Protein 8V9X (pdb70)

B-factor: mean 28.82, std 13.04, range [9.54, 135.9]

Solvent-accessible surface area: 8094 Å² total; per-residue (Å²): 216,152,13,105,47,78,94,61,57,39,67,175,51,148,70,56,26,64,45,97,13,25,0,40,14,54,69,53,29,100,177,24,37,17,19,7,2,48,12,63,17,122,87,120,148,139,55,82,0,1,25,11,36,133,100,35,60,62,93,66,22,167,57,0,187,76,52,4,70,6,50,62,49,90,98,132,62,37,7,63,0,54,6,55,94,13,69,112,137,7,98,27,92,34,63,14,150,29,19,97,92,71,116,240,68,189,68,123,170,122,115,136,97,167

Radius of gyration: 16.05 Å; Cα contacts (8 Å, |Δi|>4): 210; chains: 1; bounding box: 29×39×48 Å

Nearest PDB structures (foldseek):
  8va0-assembly1_B  TM=9.764E-01  e=1.338E-19  Camelidae
  8en4-assembly1_D  TM=9.767E-01  e=1.271E-12  Vicugna pacos
  7r74-assembly2_B  TM=8.613E-01  e=1.913E-13  Lama glama
  7unz-assembly2_A  TM=8.346E-01  e=5.820E-14  Vicugna pacos
  6gkd-assembly1_B  TM=8.496E-01  e=2.132E-13  Lama glama

Foldseek 3Di:
DDKDKDKDWDDDDDQQAKTKIKIFTDDPCPQWFKKFKWWDDPPDDIGTAKMAGNVGDMDGDPVQPPQWDWDDDVVRRMIMIIGGNDDPVPPTDMDMDIDGDDDDDPDDDDDDDD

Sequence (114 aa):
MQVQLVESGGGLAQAGGSSLQLSCAASGSTSRVNAMGWWYRQTPGKERELVAAIDRSGATVYSESVRGRFTISKNDAKNIVWLQMNNLTTEDTAVYYCRSGVLGSWGLGTQVTVSS

Structure (mmCIF, N/CA/C/O backbone):
data_8V9X
#
_entry.id   8V9X
#
_cell.length_a   44.791
_cell.length_b   109.067
_cell.length_c   50.199
_cell.angle_alpha   90.000
_cell.angle_beta   90.000
_cell.angle_gamma   90.000
#
_symmetry.space_group_name_H-M   'C 2 2 21'
#
loop_
_entity.id
_entity.type
_entity.pdbx_description
1 polymer JGFN4
2 non-polymer N-phenyl-N-[1-(2-phenylethyl)piperidin-4-yl]propanamide
3 non-polymer 1,2-ETHANEDIOL
4 water water
#
loop_
_atom_site.group_PDB
_atom_site.id
_atom_site.type_symbol
_atom_site.label_atom_id
_atom_site.label_alt_id
_atom_site.label_comp_id
_atom_site.label_asym_id
_atom_site.label_entity_id
_atom_site.label_seq_id
_atom_site.pdbx_PDB_ins_code
_atom_site.Cartn_x
_atom_site.Cartn_y
_atom_site.Cartn_z
_atom_site.occupancy
_atom_site.B_iso_or_equiv
_atom_site.auth_seq_id
_atom_site.auth_comp_id
_atom_site.auth_asym_id
_atom_site.auth_atom_id
_atom_site.pdbx_PDB_model_num
ATOM 1 N N . MET A 1 1 ? -5.00505 -40.40565 3.88276 1.000 70.70511 0 MET A N 1
ATOM 2 C CA . MET A 1 1 ? -4.61715 -40.23338 5.28327 1.000 75.12587 0 MET A CA 1
ATOM 3 C C . MET A 1 1 ? -4.72618 -38.76973 5.70490 1.000 66.04650 0 MET A C 1
ATOM 4 O O . MET A 1 1 ? -5.42769 -38.43831 6.65983 1.000 61.72596 0 MET A O 1
ATOM 9 N N . GLN A 1 2 ? -4.01720 -37.90304 4.98741 1.000 53.53536 1 GLN A N 1
ATOM 10 C CA . GLN A 1 2 ? -4.09278 -36.47155 5.22042 1.000 41.35697 1 GLN A CA 1
ATOM 11 C C . GLN A 1 2 ? -5.47905 -35.95254 4.83260 1.000 35.79754 1 GLN A C 1
ATOM 12 O O . GLN A 1 2 ? -6.19092 -36.56686 4.04626 1.000 37.16138 1 GLN A O 1
ATOM 18 N N . VAL A 1 3 ? -5.88281 -34.83098 5.43631 1.000 31.45138 2 VAL A N 1
ATOM 19 C CA . VAL A 1 3 ? -7.17062 -34.23639 5.09265 1.000 24.36515 2 VAL A CA 1
ATOM 20 C C . VAL A 1 3 ? -7.12366 -33.71979 3.65921 1.000 23.91679 2 VAL A C 1
ATOM 21 O O . VAL A 1 3 ? -6.09661 -33.20700 3.19094 1.000 32.41263 2 VAL A O 1
ATOM 25 N N . GLN A 1 4 ? -8.24116 -33.86417 2.94034 1.000 24.51838 3 GLN A N 1
ATOM 26 C CA . GLN A 1 4 ? -8.34383 -33.36170 1.57427 1.000 24.46901 3 GLN A CA 1
ATOM 27 C C . GLN A 1 4 ? -8.89712 -31.94449 1.59167 1.000 23.58497 3 GLN A C 1
ATOM 28 O O . GLN A 1 4 ? -9.93528 -31.69292 2.20902 1.000 24.05837 3 GLN A O 1
ATOM 34 N N . LEU A 1 5 ? -8.20937 -31.01904 0.92444 1.000 23.00564 4 LEU A N 1
ATOM 35 C CA . LEU A 1 5 ? -8.64115 -29.62533 0.85669 1.000 22.30249 4 LEU A CA 1
ATOM 36 C C . LEU A 1 5 ? -9.00550 -29.25355 -0.57769 1.000 22.46913 4 LEU A C 1
ATOM 37 O O . LEU A 1 5 ? -8.25629 -29.58626 -1.50512 1.000 24.42136 4 LEU A O 1
ATOM 42 N N . VAL A 1 6 ? -10.13940 -28.55187 -0.75896 1.000 21.39278 5 VAL A N 1
ATOM 43 C CA . VAL A 1 6 ? -10.53401 -28.02308 -2.07576 1.000 22.16267 5 VAL A CA 1
ATOM 44 C C . VAL A 1 6 ? -10.64818 -26.51349 -1.95593 1.000 22.46714 5 VAL A C 1
ATOM 45 O O . VAL A 1 6 ? -11.41425 -26.01154 -1.11783 1.000 21.57265 5 VAL A O 1
ATOM 49 N N . GLU A 1 7 ? -9.83757 -25.79268 -2.73673 1.000 21.96038 6 GLU A N 1
ATOM 50 C CA . GLU A 1 7 ? -9.77654 -24.33485 -2.69358 1.000 23.89434 6 GLU A CA 1
ATOM 51 C C . GLU A 1 7 ? -10.66176 -23.75539 -3.79807 1.000 26.28144 6 GLU A C 1
ATOM 52 O O . GLU A 1 7 ? -10.61895 -24.22294 -4.94420 1.000 25.93517 6 GLU A O 1
ATOM 58 N N . SER A 1 8 ? -11.47624 -22.75111 -3.44264 1.000 23.34450 7 SER A N 1
ATOM 59 C CA . SER A 1 8 ? -12.41377 -22.09787 -4.35061 1.000 25.27385 7 SER A CA 1
ATOM 60 C C . SER A 1 8 ? -12.33438 -20.58523 -4.20062 1.000 27.34671 7 SER A C 1
ATOM 61 O O . SER A 1 8 ? -11.72752 -20.04829 -3.27009 1.000 24.16030 7 SER A O 1
ATOM 64 N N . GLY A 1 9 ? -12.99159 -19.89892 -5.10699 1.000 25.35857 8 GLY A N 1
ATOM 65 C CA . GLY A 1 9 ? -12.99699 -18.45880 -5.07789 1.000 30.87849 8 GLY A CA 1
ATOM 66 C C 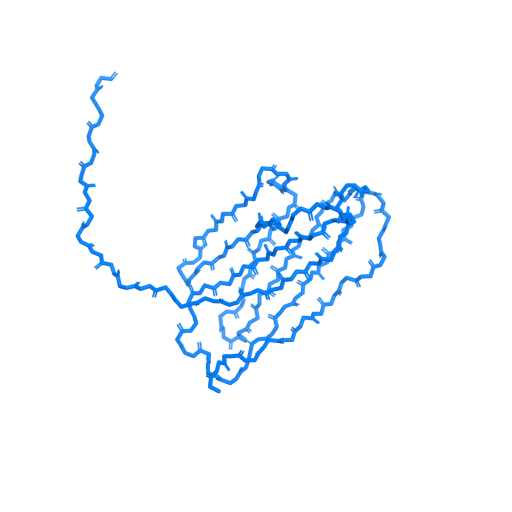. GLY A 1 9 ? -11.81998 -17.90272 -5.84293 1.000 32.70548 8 GLY A C 1
ATOM 67 O O . GLY A 1 9 ? -11.02444 -18.61136 -6.47249 1.000 35.84851 8 GLY A O 1
ATOM 68 N N . GLY A 1 10 ? -11.70902 -16.59989 -5.79395 1.000 33.89626 9 GLY A N 1
ATOM 69 C CA . GLY A 1 10 ? -10.66064 -15.96410 -6.56469 1.000 33.93979 9 GLY A CA 1
ATOM 70 C C . GLY A 1 10 ? -11.01154 -15.87455 -8.04456 1.000 40.46607 9 GLY A C 1
ATOM 71 O O . GLY A 1 10 ? -12.08619 -16.27186 -8.50378 1.000 39.38757 9 GLY A O 1
ATOM 72 N N . GLY A 1 11 ? -10.04348 -15.37706 -8.81399 1.000 28.94092 10 GLY A N 1
ATOM 73 C CA . GLY A 1 11 ? -10.29883 -14.81292 -10.12016 1.000 29.07935 10 GLY A CA 1
ATOM 74 C C . GLY A 1 11 ? -9.86485 -13.35863 -10.14318 1.000 30.17603 10 GLY A C 1
ATOM 75 O O . GLY A 1 11 ? -8.87305 -13.00246 -9.49753 1.000 27.18683 10 GLY A O 1
ATOM 76 N N . LEU A 1 12 ? -10.63740 -12.53556 -10.85033 1.000 25.35330 11 LEU A N 1
ATOM 77 C CA . LEU A 1 12 ? -10.33005 -11.13017 -11.10029 1.000 25.36080 11 LEU A CA 1
ATOM 78 C C . LEU A 1 12 ? -11.10356 -10.23257 -10.14652 1.000 32.69427 11 LEU A C 1
ATOM 79 O O . LEU A 1 12 ? -12.27958 -10.48455 -9.85969 1.000 34.36173 11 LEU A O 1
ATOM 84 N N . ALA A 1 13 ? -10.45172 -9.17146 -9.67504 1.000 30.87725 12 ALA A N 1
ATOM 85 C CA . ALA A 1 13 ? -11.17278 -8.10329 -8.99841 1.000 31.90401 12 ALA A CA 1
ATOM 86 C C . ALA A 1 13 ? -10.56766 -6.77560 -9.41482 1.000 28.20387 12 ALA A C 1
ATOM 87 O O . ALA A 1 13 ? -9.44459 -6.71751 -9.91813 1.000 33.30365 12 ALA A O 1
ATOM 89 N N . GLN A 1 14 ? -11.33223 -5.70743 -9.21980 1.000 34.04879 13 GLN A N 1
ATOM 90 C CA . GLN A 1 14 ? -10.82152 -4.36635 -9.42705 1.000 36.52047 13 GLN A CA 1
ATOM 91 C C . GLN A 1 14 ? -10.16402 -3.86415 -8.14777 1.000 32.88190 13 GLN A C 1
ATOM 92 O O . GLN A 1 14 ? -10.57645 -4.21798 -7.04385 1.000 32.08730 13 GLN A O 1
ATOM 98 N N . ALA A 1 15 ? -9.12096 -3.05072 -8.31180 1.000 37.10216 14 ALA A N 1
ATOM 99 C CA . ALA A 1 15 ? -8.54487 -2.34255 -7.17820 1.000 34.41271 14 ALA A CA 1
ATOM 100 C C . ALA A 1 15 ? -9.64417 -1.65146 -6.38211 1.000 34.11961 14 ALA A C 1
ATOM 101 O O . ALA A 1 15 ? -10.55783 -1.04193 -6.94428 1.000 32.99343 14 ALA A O 1
ATOM 103 N N . GLY A 1 16 ? -9.55485 -1.74846 -5.06077 1.000 29.70656 15 GLY A N 1
ATOM 104 C CA . GLY A 1 16 ? -10.60644 -1.23656 -4.21291 1.000 33.02897 15 GLY A CA 1
ATOM 105 C C . GLY A 1 16 ? -11.72026 -2.21999 -3.92956 1.000 34.81287 15 GLY A C 1
ATOM 106 O O . GLY A 1 16 ? -12.47466 -2.01447 -2.96870 1.000 38.48793 15 GLY A O 1
ATOM 107 N N . GLY A 1 17 ? -11.82950 -3.29254 -4.71162 1.000 31.32055 16 GLY A N 1
ATOM 108 C CA . GLY A 1 17 ? -12.90286 -4.24777 -4.56587 1.000 31.16617 16 GLY A CA 1
ATOM 109 C C . GLY A 1 17 ? -12.61870 -5.29299 -3.50342 1.000 32.36963 16 GLY A C 1
ATOM 110 O O . GLY A 1 17 ? -11.69441 -5.18294 -2.69339 1.000 29.15768 16 GLY A O 1
ATOM 111 N N A SER A 1 18 ? -13.44198 -6.34019 -3.51700 0.464 29.19790 17 SER A N 1
ATOM 112 N N B SER A 1 18 ? -13.44298 -6.34230 -3.52743 0.536 29.17758 17 SER A N 1
ATOM 113 C CA A SER A 1 18 ? -13.31090 -7.41156 -2.54109 0.464 31.35666 17 SER A CA 1
ATOM 114 C CA B SER A 1 18 ? -13.36516 -7.42164 -2.55305 0.536 31.37629 17 SER A CA 1
ATOM 115 C C A SER A 1 18 ? -13.47946 -8.76240 -3.22155 0.464 30.34682 17 SER A C 1
ATOM 116 C C B SER A 1 18 ? -13.43997 -8.76594 -3.26422 0.536 30.33115 17 SER A C 1
ATOM 117 O O A SER A 1 18 ? -14.12244 -8.87934 -4.26894 0.464 28.83031 17 SER A O 1
ATOM 118 O O B SER A 1 18 ? -13.98680 -8.88632 -4.36416 0.536 28.69559 17 SER A O 1
ATOM 123 N N . LEU A 1 19 ? -12.87602 -9.77939 -2.61170 1.000 31.12046 18 LEU A N 1
ATOM 124 C CA . LEU A 1 19 ? -13.01203 -11.16489 -3.03695 1.000 28.83209 18 LEU A CA 1
ATOM 125 C C . LEU A 1 19 ? -13.12359 -12.01444 -1.78579 1.000 26.72791 18 LEU A C 1
ATOM 126 O O . LEU A 1 19 ? -12.67561 -11.61093 -0.71187 1.000 26.73996 18 LEU A O 1
ATOM 131 N N . GLN A 1 20 ? -13.70724 -13.20094 -1.92607 1.000 25.15718 19 GLN A N 1
ATOM 132 C CA . GLN A 1 20 ? -13.75167 -14.16758 -0.82574 1.000 27.01291 19 GLN A CA 1
ATOM 133 C C . GLN A 1 20 ? -13.23202 -15.50950 -1.31286 1.000 28.85132 19 GLN A C 1
ATOM 134 O O . GLN A 1 20 ? -13.74489 -16.05594 -2.29207 1.000 33.08358 19 GLN A O 1
ATOM 140 N N . LEU A 1 21 ? -12.21874 -16.04046 -0.63830 1.000 21.30089 20 LEU A N 1
ATOM 141 C CA . LEU A 1 21 ? -11.69539 -17.36217 -0.94842 1.000 19.75354 20 LEU A CA 1
ATOM 142 C C . LEU A 1 21 ? -12.30205 -18.35281 0.02885 1.000 22.93488 20 LEU A C 1
ATOM 143 O O . LEU A 1 21 ? -12.69662 -17.98418 1.13673 1.000 19.07354 20 LEU A O 1
ATOM 148 N N . SER A 1 22 ? -12.37178 -19.61741 -0.37001 1.000 20.67125 21 SER A N 1
ATOM 149 C CA . SER A 1 22 ? -12.87015 -20.63162 0.55146 1.000 20.26276 21 SER A CA 1
ATOM 150 C C . SER A 1 22 ? -12.04947 -21.89664 0.38185 1.000 24.51385 21 SER A C 1
ATOM 151 O O . SER A 1 22 ? -11.38015 -22.11406 -0.63996 1.000 23.35544 21 SER A O 1
ATOM 154 N N . CYS A 1 23 ? -12.06928 -22.70525 1.43169 1.000 21.89930 22 CYS A N 1
ATOM 155 C CA . CYS A 1 23 ? -11.31229 -23.94122 1.45343 1.000 17.16143 22 CYS A CA 1
ATOM 156 C C . CYS A 1 23 ? -12.12699 -24.95381 2.23362 1.000 21.73184 22 CYS A C 1
ATOM 157 O O . CYS A 1 23 ? -12.38230 -24.74198 3.42801 1.000 20.04900 22 CYS A O 1
ATOM 160 N N . ALA A 1 24 ? -12.49551 -26.04987 1.57430 1.000 19.85961 23 ALA A N 1
ATOM 161 C CA . ALA A 1 24 ? -13.39505 -27.06025 2.11544 1.000 18.56759 23 ALA A CA 1
ATOM 162 C C . ALA A 1 24 ? -12.57592 -28.30704 2.40745 1.000 21.48963 23 ALA A C 1
ATOM 163 O O . ALA A 1 24 ? -11.86607 -28.80158 1.52420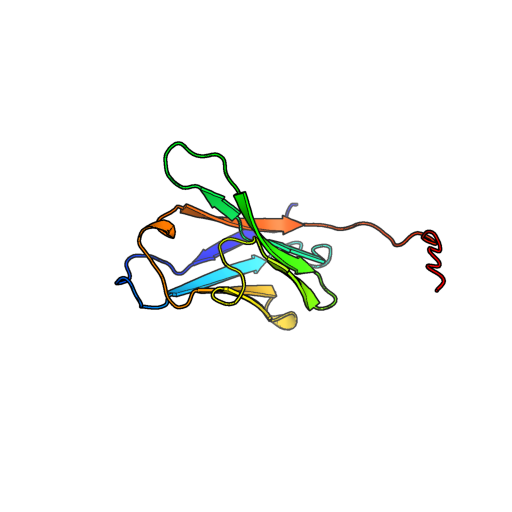 1.000 22.29916 23 ALA A O 1
ATOM 165 N N . ALA A 1 25 ? -12.63874 -28.77932 3.65858 1.000 19.80246 24 ALA A N 1
ATOM 166 C CA . ALA A 1 25 ? -11.90851 -29.95981 4.08061 1.000 21.03360 24 ALA A CA 1
ATOM 167 C C . ALA A 1 25 ? -12.85182 -31.14799 4.15986 1.000 22.54172 24 ALA A C 1
ATOM 168 O O . ALA A 1 25 ? -14.00255 -31.01431 4.60050 1.000 22.67645 24 ALA A O 1
ATOM 170 N N . SER A 1 26 ? -12.34394 -32.32061 3.79416 1.000 24.10278 25 SER A N 1
ATOM 171 C CA . SER A 1 26 ? -13.10127 -33.54661 3.98519 1.000 26.11998 25 SER A CA 1
ATOM 172 C C . SER A 1 26 ? -12.11117 -34.68196 4.20068 1.000 31.75665 25 SER A C 1
ATOM 173 O O . SER A 1 26 ? -10.90508 -34.52517 4.00756 1.000 31.58854 25 SER A O 1
ATOM 176 N N . GLY A 1 27 ? -12.62973 -35.82589 4.61342 1.000 31.15094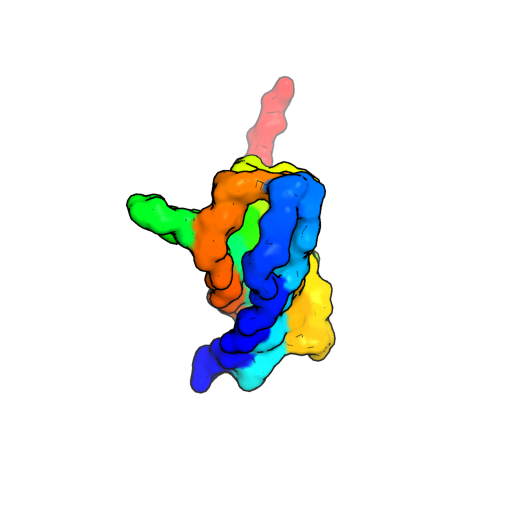 26 GLY A N 1
ATOM 177 C CA . GLY A 1 27 ? -11.78029 -36.95441 4.95533 1.000 33.21538 26 GLY A CA 1
ATOM 178 C C . GLY A 1 27 ? -11.42401 -36.94180 6.43306 1.000 34.06160 26 GLY A C 1
ATOM 179 O O . GLY A 1 27 ? -12.30542 -36.88961 7.29102 1.000 27.76797 26 GLY A O 1
ATOM 180 N N . SER A 1 28 ? -10.12692 -36.99134 6.72578 1.000 27.62456 27 SER A N 1
ATOM 181 C CA . SER A 1 28 ? -9.63779 -37.05717 8.10462 1.000 30.33645 27 SER A CA 1
ATOM 182 C C . SER A 1 28 ? -9.60466 -35.65378 8.69001 1.000 30.63593 27 SER A C 1
ATOM 183 O O . SER A 1 28 ? -8.55148 -35.03477 8.84086 1.000 33.65082 27 SER A O 1
ATOM 186 N N . THR A 1 29 ? -10.78390 -35.15467 9.05414 1.000 25.59855 28 THR A N 1
ATOM 187 C CA . THR A 1 29 ? -10.89603 -33.79748 9.56618 1.000 20.43821 28 THR A CA 1
ATOM 188 C C . THR A 1 29 ? -10.77677 -33.70810 11.08308 1.000 20.25815 28 THR A C 1
ATOM 189 O O . THR A 1 29 ? -10.50223 -32.62189 11.60112 1.000 19.48669 28 THR A O 1
ATOM 193 N N . SER A 1 30 ? -10.98168 -34.80441 11.80833 1.000 23.00548 29 SER A N 1
ATOM 194 C CA . SER A 1 30 ? -11.07984 -34.68924 13.26417 1.000 21.95916 29 SER A CA 1
ATOM 195 C C . SER A 1 30 ? -9.80873 -34.13166 13.88847 1.000 22.50565 29 SER A C 1
ATOM 196 O O . SER A 1 30 ? -9.87022 -33.41791 14.90333 1.000 21.49065 29 SER A O 1
ATOM 199 N N . ARG A 1 31 ? -8.64343 -34.47606 13.33333 1.000 21.09789 30 ARG A N 1
ATOM 200 C CA . ARG A 1 31 ? -7.38029 -34.05119 13.93681 1.000 21.72879 30 ARG A CA 1
ATOM 201 C C . ARG A 1 31 ? -6.99070 -32.64208 13.55222 1.000 20.85766 30 ARG A C 1
ATOM 202 O O . ARG A 1 31 ? -6.09877 -32.06348 14.18290 1.000 18.79318 30 ARG A O 1
ATOM 210 N N . VAL A 1 32 ? -7.65419 -32.05258 12.56547 1.000 18.38924 31 VAL A N 1
ATOM 211 C CA . VAL A 1 32 ? -7.20397 -30.77146 12.03358 1.000 18.90699 31 VAL A CA 1
ATOM 212 C C . VAL A 1 32 ? -7.71334 -29.66490 12.94208 1.000 17.10383 31 VAL A C 1
ATOM 213 O O . VAL A 1 32 ? -8.92608 -29.47230 13.04572 1.000 17.61840 31 VAL A O 1
ATOM 217 N N . ASN A 1 33 ? -6.79348 -28.97042 13.65113 1.000 17.18775 32 ASN A N 1
ATOM 218 C CA . ASN A 1 33 ? -7.19285 -27.86860 14.52418 1.000 16.40320 32 ASN A CA 1
ATOM 219 C C . ASN A 1 33 ? -6.52877 -26.54292 14.14492 1.000 18.31569 32 ASN A C 1
ATOM 220 O O . ASN A 1 33 ? -6.48877 -25.61577 14.96848 1.000 19.10146 32 ASN A O 1
ATOM 225 N N . ALA A 1 34 ? -6.02799 -26.42019 12.91083 1.000 19.45164 33 ALA A N 1
ATOM 226 C CA . ALA A 1 34 ? -5.46275 -25.16828 12.43895 1.000 18.21961 33 ALA A CA 1
ATOM 227 C C . ALA A 1 34 ? -5.68650 -25.12395 10.94386 1.000 18.10819 33 ALA A C 1
ATOM 228 O O . ALA A 1 34 ? -5.63549 -26.16281 10.27810 1.000 18.31161 33 ALA A O 1
ATOM 230 N N . MET A 1 35 ? -5.93626 -23.92330 10.42194 1.000 18.66705 34 MET A N 1
ATOM 231 C CA . MET A 1 35 ? -5.99827 -23.70087 8.98212 1.000 17.20530 34 MET A CA 1
ATOM 232 C C . MET A 1 35 ? -5.33353 -22.37244 8.69767 1.000 19.66439 34 MET A C 1
ATOM 233 O O . MET A 1 35 ? -5.40185 -21.44353 9.50449 1.000 18.78413 34 MET A O 1
ATOM 238 N N . GLY A 1 36 ? -4.70138 -22.26009 7.53992 1.000 19.37564 35 GLY A N 1
ATOM 239 C CA . GLY A 1 36 ? -3.97401 -21.04482 7.24257 1.000 18.86892 35 GLY A CA 1
ATOM 240 C C . GLY A 1 36 ? -4.03006 -20.73735 5.76641 1.000 18.49614 35 GLY A C 1
ATOM 241 O O . GLY A 1 36 ? -4.22949 -21.61975 4.93562 1.000 21.31219 35 GLY A O 1
ATOM 242 N N A TRP A 1 37 ? -3.84445 -19.45638 5.45695 0.572 17.01773 36 TRP A N 1
ATOM 243 N N B TRP A 1 37 ? -3.85235 -19.45760 5.45063 0.428 17.05730 36 TRP A N 1
ATOM 244 C CA A TRP A 1 37 ? -3.76904 -18.99112 4.07896 0.572 17.74802 36 TRP A CA 1
ATOM 245 C CA B TRP A 1 37 ? -3.74104 -19.03272 4.06295 0.428 17.75618 36 TRP A CA 1
ATOM 246 C C A TRP A 1 37 ? -2.38246 -18.41277 3.84016 0.572 17.28397 36 TRP A C 1
ATOM 247 C C B TRP A 1 37 ? -2.37715 -18.41942 3.83438 0.428 17.30978 36 TRP A C 1
ATOM 248 O O A TRP A 1 37 ? -1.89582 -17.61690 4.64724 0.572 19.07085 36 TRP A O 1
ATOM 249 O O B TRP A 1 37 ? -1.91794 -17.59529 4.62959 0.428 19.11077 36 TRP A O 1
ATOM 270 N N . TYR A 1 38 ? -1.74425 -18.81665 2.74548 1.000 17.47279 37 TYR A N 1
ATOM 271 C CA . TYR A 1 38 ? -0.48714 -18.23377 2.32650 1.000 15.45046 37 TYR A CA 1
ATOM 272 C C . TYR A 1 38 ? -0.70921 -17.55877 0.97734 1.000 18.52819 37 TYR A C 1
ATOM 273 O O . TYR A 1 38 ? -1.71451 -17.79480 0.30545 1.000 16.67670 37 TYR A O 1
ATOM 282 N N . ARG A 1 39 ? 0.28140 -16.77737 0.53486 1.000 19.66615 38 ARG A N 1
ATOM 283 C CA . ARG A 1 39 ? 0.23051 -16.30508 -0.84356 1.000 17.80965 38 ARG A CA 1
ATOM 284 C C . ARG A 1 39 ? 1.64176 -16.17933 -1.38800 1.000 21.45980 38 ARG A C 1
ATOM 285 O O . ARG A 1 39 ? 2.61691 -16.09728 -0.63381 1.000 19.37225 38 ARG A O 1
ATOM 293 N N . GLN A 1 40 ? 1.73379 -16.18284 -2.70940 1.000 22.08355 39 GLN A N 1
ATOM 294 C CA . GLN A 1 40 ? 3.01925 -16.03856 -3.38260 1.000 18.31991 39 GLN A CA 1
ATOM 295 C C . GLN A 1 40 ? 2.81662 -15.10350 -4.55967 1.000 26.46387 39 GLN A C 1
ATOM 296 O O . GLN A 1 40 ? 2.07384 -15.42966 -5.48366 1.000 22.40743 39 GLN A O 1
ATOM 302 N N . THR A 1 41 ? 3.44526 -13.97916 -4.51544 1.000 29.77784 40 THR A N 1
ATOM 303 C CA . THR A 1 41 ? 3.50025 -13.10246 -5.66784 1.000 34.88834 40 THR A CA 1
ATOM 304 C C . THR A 1 41 ? 4.69556 -13.47572 -6.54091 1.000 33.50629 40 THR A C 1
ATOM 305 O O . THR A 1 41 ? 5.70306 -13.97939 -6.04399 1.000 30.89613 40 THR A O 1
ATOM 309 N N . PRO A 1 42 ? 4.63916 -13.27900 -7.85085 1.000 39.34529 41 PRO A N 1
ATOM 310 C CA . PRO A 1 42 ? 5.69415 -13.83263 -8.70237 1.000 39.76799 41 PRO A CA 1
ATOM 311 C C . PRO A 1 42 ? 7.06609 -13.32857 -8.29067 1.000 38.44025 41 PRO A C 1
ATOM 312 O O . PRO A 1 42 ? 7.27691 -12.12717 -8.10762 1.000 37.79861 41 PRO A O 1
ATOM 316 N N . GLY A 1 43 ? 7.99260 -14.27140 -8.12713 1.000 34.37606 42 GLY A N 1
ATOM 317 C CA . GLY A 1 43 ? 9.37393 -13.96064 -7.83847 1.000 37.10591 42 GLY A CA 1
ATOM 318 C C . GLY A 1 43 ? 9.68359 -13.82978 -6.36941 1.000 38.88536 42 GLY A C 1
ATOM 319 O O . GLY A 1 43 ? 10.86455 -13.82011 -6.00321 1.000 42.70194 42 GLY A O 1
ATOM 320 N N . LYS A 1 44 ? 8.66161 -13.72605 -5.52304 1.000 30.91200 43 LYS A N 1
ATOM 321 C CA . LYS A 1 44 ? 8.82125 -13.57037 -4.08252 1.000 36.22511 43 LYS A CA 1
ATOM 322 C C . LYS A 1 44 ? 8.55452 -14.87704 -3.36197 1.000 35.78713 43 LYS A C 1
ATOM 323 O O . LYS A 1 44 ? 7.89831 -15.78376 -3.87371 1.000 33.20714 43 LYS A O 1
ATOM 329 N N . GLU A 1 45 ? 9.07674 -14.96717 -2.14604 1.000 37.18165 44 GLU A N 1
ATOM 330 C CA . GLU A 1 45 ? 8.83666 -16.15191 -1.34519 1.000 37.56703 44 GLU A CA 1
ATOM 331 C C . GLU A 1 45 ? 7.38081 -16.21264 -0.92951 1.000 25.23152 44 GLU A C 1
ATOM 332 O O . GLU A 1 45 ? 6.69299 -15.19589 -0.82447 1.000 30.90043 44 GLU A O 1
ATOM 338 N N . ARG A 1 46 ? 6.91477 -17.42840 -0.72083 1.000 26.85914 45 ARG A N 1
ATOM 339 C CA . ARG A 1 46 ? 5.57332 -17.63800 -0.21848 1.000 25.59481 45 ARG A CA 1
ATOM 340 C C . ARG A 1 46 ? 5.49045 -17.08160 1.20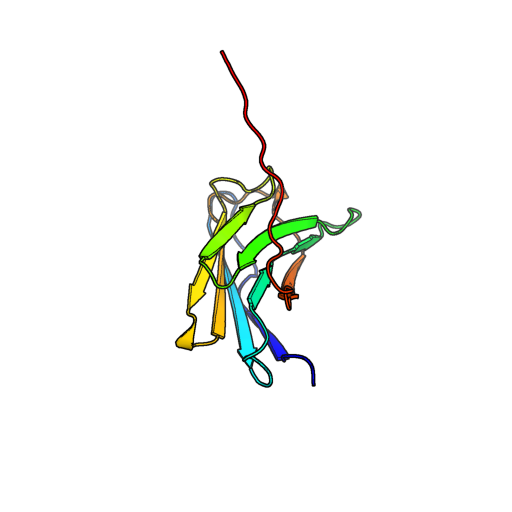355 1.000 30.22715 45 ARG A C 1
ATOM 341 O O . ARG A 1 46 ? 6.41633 -17.26946 2.00065 1.000 28.01991 45 ARG A O 1
ATOM 349 N N . GLU A 1 47 ? 4.41443 -16.35313 1.51922 1.000 27.66833 46 GLU A N 1
ATOM 350 C CA . GLU A 1 47 ? 4.27564 -15.74931 2.84171 1.000 25.87747 46 GLU A CA 1
ATOM 351 C C . GLU A 1 47 ? 2.96616 -16.15407 3.49296 1.000 24.06443 46 GLU A C 1
ATOM 352 O O . GLU A 1 47 ? 1.96686 -16.42021 2.81566 1.000 21.24448 46 GLU A O 1
ATOM 358 N N . LEU A 1 48 ? 2.98914 -16.18632 4.82280 1.000 24.66893 47 LEU A N 1
ATOM 359 C CA . LEU A 1 48 ? 1.80538 -16.53239 5.60134 1.000 20.76875 47 LEU A CA 1
ATOM 360 C C . LEU A 1 48 ? 0.92462 -15.29475 5.72022 1.000 26.61676 47 LEU A C 1
ATOM 361 O O . LEU A 1 48 ? 1.38809 -14.25963 6.20613 1.000 33.22764 47 LEU A O 1
ATOM 366 N N . VAL A 1 49 ? -0.33055 -15.40365 5.28621 1.000 19.61688 48 VAL A N 1
ATOM 367 C CA . VAL A 1 49 ? -1.27833 -14.28437 5.23714 1.000 22.71195 48 VAL A CA 1
ATOM 368 C C . VAL A 1 49 ? -2.18101 -14.25527 6.47504 1.000 22.19904 48 VAL A C 1
ATOM 369 O O . VAL A 1 49 ? -2.40668 -13.20202 7.07183 1.000 22.35664 48 VAL A O 1
ATOM 373 N N . ALA A 1 50 ? -2.70855 -15.40754 6.86216 1.000 19.57549 49 ALA A N 1
ATOM 374 C CA . ALA A 1 50 ? -3.68587 -15.47357 7.94615 1.000 19.18179 49 ALA A CA 1
ATOM 375 C C . ALA A 1 50 ? -3.77489 -16.90220 8.42961 1.000 18.79230 49 ALA A C 1
ATOM 376 O O . ALA A 1 50 ? -3.67297 -17.84227 7.63675 1.000 20.86535 49 ALA A O 1
ATOM 378 N N . ALA A 1 51 ? -4.00615 -17.06921 9.73288 1.000 17.85188 50 ALA A N 1
ATOM 379 C CA . ALA A 1 51 ? -4.19967 -18.41437 10.25050 1.000 18.05210 50 ALA A CA 1
ATOM 380 C C . ALA A 1 51 ? -5.24153 -18.39168 11.34693 1.000 17.02157 50 ALA A C 1
ATOM 381 O O . ALA A 1 51 ? -5.41326 -17.38036 12.03303 1.000 18.04993 50 ALA A O 1
ATOM 383 N N . ILE A 1 52 ? -5.90712 -19.53868 11.52243 1.000 17.15280 51 ILE A N 1
ATOM 384 C CA . ILE A 1 52 ? -6.91130 -19.67036 12.57957 1.000 20.32458 51 ILE A CA 1
ATOM 385 C C . ILE A 1 52 ? -6.77781 -21.03528 13.24081 1.000 16.87444 51 ILE A C 1
ATOM 386 O O . ILE A 1 52 ? -6.42660 -22.02090 12.58392 1.000 19.73777 51 ILE A O 1
ATOM 391 N N . ASP A 1 53 ? -7.01540 -21.10967 14.55841 1.000 17.22089 52 ASP A N 1
ATOM 392 C CA . ASP A 1 53 ? -6.97279 -22.43445 15.18401 1.000 17.81119 52 ASP A CA 1
ATOM 393 C C . ASP A 1 53 ? -8.35800 -22.74522 15.73002 1.000 17.48989 52 ASP A C 1
ATOM 394 O O . ASP A 1 53 ? -9.28413 -21.93152 15.63194 1.000 18.14766 52 ASP A O 1
ATOM 399 N N . ARG A 1 54 ? -8.48574 -23.94058 16.30770 1.000 16.61260 53 ARG A N 1
ATOM 400 C CA . ARG A 1 54 ? -9.81814 -24.44151 16.63443 1.000 16.46436 53 ARG A CA 1
ATOM 401 C C . ARG A 1 54 ? -10.52059 -23.57232 17.66285 1.000 19.13216 53 ARG A C 1
ATOM 402 O O . ARG A 1 54 ? -11.76051 -23.51518 17.68499 1.000 19.78594 53 ARG A O 1
ATOM 410 N N . SER A 1 55 ? -9.75100 -22.90514 18.53426 1.000 18.54735 54 SER A N 1
ATOM 411 C CA . SER A 1 55 ? -10.31370 -21.99370 19.51663 1.000 22.11888 54 SER A CA 1
ATOM 412 C C . SER A 1 55 ? -10.82416 -20.70207 18.91102 1.000 23.02301 54 SER A C 1
ATOM 413 O O . SER A 1 55 ? -11.48578 -19.93921 19.61866 1.000 26.47974 54 SER A O 1
ATOM 416 N N . GLY A 1 56 ? -10.52918 -20.43504 17.63805 1.000 20.19838 55 GLY A N 1
ATOM 417 C CA . GLY A 1 56 ? -10.89354 -19.17958 17.03453 1.000 20.68768 55 GLY A CA 1
ATOM 418 C C . GLY A 1 56 ? -9.82028 -18.11420 17.09213 1.000 19.89245 55 GLY A C 1
ATOM 419 O O . GLY A 1 56 ? -10.05868 -16.99537 16.59137 1.000 22.90521 55 GLY A O 1
ATOM 420 N N . ALA A 1 57 ? -8.65805 -18.40090 17.70393 1.000 17.38821 56 ALA A N 1
ATOM 421 C CA . ALA A 1 57 ? -7.58409 -17.42200 17.72974 1.000 18.36211 56 ALA A CA 1
ATOM 422 C C . ALA A 1 57 ? -7.11002 -17.22048 16.30324 1.000 20.73309 56 ALA A C 1
ATOM 423 O O . ALA A 1 57 ? -6.99471 -18.19599 15.55117 1.000 18.67511 56 ALA A O 1
ATOM 425 N N . THR A 1 58 ? -6.86023 -15.96146 15.92858 1.000 18.32118 57 THR A N 1
ATOM 426 C CA . THR A 1 58 ? -6.40945 -15.64123 14.57479 1.000 20.38157 57 THR A CA 1
ATOM 427 C C . THR A 1 58 ? -5.14756 -14.78331 14.59940 1.000 19.59101 57 THR A C 1
ATOM 428 O O . THR A 1 58 ? -4.82322 -14.11620 15.59002 1.000 21.61911 57 THR A O 1
ATOM 432 N N . VAL A 1 59 ? -4.45290 -14.76951 13.46038 1.000 18.69705 58 VAL A N 1
ATOM 433 C CA . VAL A 1 59 ? -3.21919 -14.00726 13.32748 1.000 20.28573 58 VAL A CA 1
ATOM 434 C C . VAL A 1 59 ? -3.09030 -13.67074 11.84381 1.000 21.16549 58 VAL A C 1
ATOM 435 O O . VAL A 1 59 ? -3.57672 -14.42139 10.98868 1.000 21.06210 58 VAL A O 1
ATOM 439 N N . TYR A 1 60 ? -2.53380 -12.48554 11.54620 1.000 20.90642 59 TYR A N 1
ATOM 440 C CA . TYR A 1 60 ? -2.46358 -11.95539 10.17840 1.000 20.44452 59 TYR A CA 1
ATOM 441 C C . TYR A 1 60 ? -1.07720 -11.39943 9.89537 1.000 22.33502 59 TYR A C 1
ATOM 442 O O . TYR A 1 60 ? -0.39862 -10.90822 10.79449 1.000 25.03269 59 TYR A O 1
ATOM 451 N N . SER A 1 61 ? -0.68416 -11.41506 8.62180 1.000 24.75171 60 SER A N 1
ATOM 452 C CA . SER A 1 61 ? 0.52270 -10.68871 8.27632 1.000 27.63077 60 SER A CA 1
ATOM 453 C C . SER A 1 61 ? 0.25095 -9.18746 8.33932 1.000 29.52047 60 SER A C 1
ATOM 454 O O . SER A 1 61 ? -0.89195 -8.73781 8.21337 1.000 28.01677 60 SER A O 1
ATOM 457 N N . GLU A 1 62 ? 1.32570 -8.40869 8.52923 1.000 30.59242 61 GLU A N 1
ATOM 458 C CA . GLU A 1 62 ? 1.20089 -6.95270 8.56137 1.000 33.31313 61 GLU A CA 1
ATOM 459 C C . GLU A 1 62 ? 0.57418 -6.41560 7.28392 1.000 30.94352 61 GLU A C 1
ATOM 460 O O . GLU A 1 62 ? -0.14087 -5.40854 7.30808 1.000 32.56494 61 GLU A O 1
ATOM 466 N N . SER A 1 63 ? 0.82007 -7.08321 6.16914 1.000 28.24995 62 SER A N 1
ATOM 467 C CA . SER A 1 63 ? 0.44127 -6.52249 4.88125 1.000 29.44051 62 SER A CA 1
ATOM 468 C C . SER A 1 63 ? -1.05395 -6.60735 4.62719 1.000 31.44762 62 SER A C 1
ATOM 469 O O . SER A 1 63 ? -1.54067 -5.95365 3.69559 1.000 30.43041 62 SER A O 1
ATOM 472 N N . VAL A 1 64 ? -1.79207 -7.39211 5.41927 1.000 26.29520 63 VAL A N 1
ATOM 473 C CA . VAL A 1 64 ? -3.22632 -7.57828 5.20510 1.000 29.99589 63 VAL A CA 1
ATOM 474 C C . VAL A 1 64 ? -4.05941 -7.25242 6.43150 1.000 32.40266 63 VAL A C 1
ATOM 475 O O . VAL A 1 64 ? -5.29261 -7.30695 6.35422 1.000 30.04902 63 VAL A O 1
ATOM 479 N N . ARG A 1 65 ? -3.42962 -6.92544 7.56136 1.000 33.54755 64 ARG A N 1
ATOM 480 C CA . ARG A 1 65 ? -4.15383 -6.59051 8.77856 1.000 38.99232 64 ARG A CA 1
ATOM 481 C C . ARG A 1 65 ? -5.27308 -5.59330 8.51052 1.000 35.50134 64 ARG A C 1
ATOM 482 O O . ARG A 1 65 ? -5.06951 -4.56522 7.85582 1.000 36.15905 64 ARG A O 1
ATOM 490 N N . GLY A 1 66 ? -6.45935 -5.90123 9.03498 1.000 37.27853 65 GLY A N 1
ATOM 491 C CA . GLY A 1 66 ? -7.59140 -5.02618 8.94832 1.000 35.40893 65 GLY A CA 1
ATOM 492 C C . GLY A 1 66 ? -8.36939 -5.16341 7.65386 1.000 31.46313 65 GLY A C 1
ATOM 493 O O . GLY A 1 66 ? -9.56551 -4.85765 7.62930 1.000 41.70547 65 GLY A O 1
ATOM 494 N N . ARG A 1 67 ? -7.72194 -5.61550 6.58051 1.000 31.06677 66 ARG A N 1
ATOM 495 C CA . ARG A 1 67 ? -8.39121 -5.74982 5.29198 1.000 28.97275 66 ARG A CA 1
ATOM 496 C C . ARG A 1 67 ? -8.89680 -7.16468 5.03700 1.000 31.26989 66 ARG A C 1
ATOM 497 O O . ARG A 1 67 ? -9.94555 -7.34136 4.40550 1.000 29.92838 66 ARG A O 1
ATOM 505 N N . PHE A 1 68 ? -8.13363 -8.16942 5.46440 1.000 24.59941 67 PHE A N 1
ATOM 506 C CA . PHE A 1 68 ? -8.47359 -9.57396 5.27741 1.000 20.63405 67 PHE A CA 1
ATOM 507 C C . PHE A 1 68 ? -8.97213 -10.14585 6.60057 1.000 29.18542 67 PHE A C 1
ATOM 508 O O . PHE A 1 68 ? -8.43627 -9.82742 7.66821 1.000 27.59202 67 PHE A O 1
ATOM 516 N N . THR A 1 69 ? -9.97835 -11.01030 6.52791 1.000 22.41159 68 THR A N 1
ATOM 517 C CA . THR A 1 69 ? -10.47723 -11.70782 7.70980 1.000 20.98886 68 THR A CA 1
ATOM 518 C C . THR A 1 69 ? -10.56512 -13.19564 7.41554 1.000 24.06209 68 THR A C 1
ATOM 519 O O . THR A 1 69 ? -11.16319 -13.58442 6.40918 1.000 22.20637 68 THR A O 1
ATOM 523 N N . ILE A 1 70 ? -9.97109 -14.02973 8.28634 1.000 20.11939 69 ILE A N 1
ATOM 524 C CA . ILE A 1 70 ? -10.11228 -15.47986 8.19028 1.000 20.51703 69 ILE A CA 1
ATOM 525 C C . ILE A 1 70 ? -11.20779 -15.90875 9.15870 1.000 25.05734 69 ILE A C 1
ATOM 526 O O . ILE A 1 70 ? -11.26326 -15.42649 10.29925 1.000 21.32501 69 ILE A O 1
ATOM 531 N N . SER A 1 71 ? -12.12563 -16.76035 8.68029 1.000 22.87439 70 SER A N 1
ATOM 532 C CA . SER A 1 71 ? -13.22225 -17.25614 9.50327 1.000 21.89257 70 SER A CA 1
ATOM 533 C C . SER A 1 71 ? -13.43208 -18.72399 9.17396 1.000 24.37816 70 SER A C 1
ATOM 534 O O . SER A 1 71 ? -12.92699 -19.22742 8.16424 1.000 19.73176 70 SER A O 1
ATOM 537 N N . LYS A 1 72 ? -14.18750 -19.41834 10.01928 1.000 21.10041 71 LYS A N 1
ATOM 538 C CA . LYS A 1 72 ? -14.41014 -20.84036 9.81305 1.000 18.43703 71 LYS A CA 1
ATOM 539 C C . LYS A 1 72 ? -15.85217 -21.16748 10.16064 1.000 21.79200 71 LYS A C 1
ATOM 540 O O . LYS A 1 72 ? -16.47362 -20.48968 10.98460 1.000 23.65699 71 LYS A O 1
ATOM 546 N N . ASN A 1 73 ? -16.37308 -22.21690 9.51276 1.000 17.22204 72 ASN A N 1
ATOM 547 C CA . ASN A 1 73 ? -17.58947 -22.88729 9.95183 1.000 20.50258 72 ASN A CA 1
ATOM 548 C C . ASN A 1 73 ? -17.13868 -24.26932 10.38641 1.000 22.83858 72 ASN A C 1
ATOM 549 O O . ASN A 1 73 ? -16.80859 -25.09831 9.54174 1.000 19.44283 72 ASN A O 1
ATOM 554 N N . ASP A 1 74 ? -17.09710 -24.49722 11.70930 1.000 22.36866 73 ASP A N 1
ATOM 555 C CA . ASP A 1 74 ? -16.57544 -25.75071 12.24579 1.000 21.70487 73 ASP A CA 1
ATOM 556 C C . ASP A 1 74 ? -17.37416 -26.95638 11.77749 1.000 20.63287 73 ASP A C 1
ATOM 557 O O . ASP A 1 74 ? -16.79958 -27.99584 11.44568 1.000 26.22215 73 ASP A O 1
ATOM 562 N N . ALA A 1 75 ? -18.70525 -26.86137 11.79372 1.000 19.34628 74 ALA A N 1
ATOM 563 C CA . ALA A 1 75 ? -19.51404 -28.01843 11.43329 1.000 19.73787 74 ALA A CA 1
ATOM 564 C C . ALA A 1 75 ? -19.36292 -28.39502 9.95826 1.000 21.72518 74 ALA A C 1
ATOM 565 O O . ALA A 1 75 ? -19.48167 -29.57336 9.60699 1.000 20.17432 74 ALA A O 1
ATOM 567 N N . LYS A 1 76 ? -19.20911 -27.40865 9.07728 1.000 17.55908 75 LYS A N 1
ATOM 568 C CA . LYS A 1 76 ? -19.01812 -27.68874 7.64589 1.000 17.05384 75 LYS A CA 1
ATOM 569 C C . LYS A 1 76 ? -17.55594 -27.96236 7.29313 1.000 19.28713 75 LYS A C 1
ATOM 570 O O . LYS A 1 76 ? -17.26061 -28.35906 6.15102 1.000 22.22465 75 LYS A O 1
ATOM 576 N N . ASN A 1 77 ? -16.63194 -27.76646 8.22437 1.000 19.24563 76 ASN A N 1
ATOM 577 C CA . ASN A 1 77 ? -15.20411 -27.93229 7.92497 1.000 18.51550 76 ASN A CA 1
ATOM 578 C C . ASN A 1 77 ? -14.77539 -27.06579 6.74302 1.000 19.93960 76 ASN A C 1
ATOM 579 O O . ASN A 1 77 ? -14.08710 -27.53215 5.82808 1.000 21.02807 76 ASN A O 1
ATOM 584 N N . ILE A 1 78 ? -15.15217 -25.79172 6.78417 1.000 16.08568 77 ILE A N 1
ATOM 585 C CA . ILE A 1 78 ? -14.82156 -24.82872 5.73232 1.000 18.11887 77 ILE A CA 1
ATOM 586 C C . ILE A 1 78 ? -14.19735 -23.60197 6.37938 1.000 22.87226 77 ILE A C 1
ATOM 587 O O . ILE A 1 78 ? -14.64388 -23.15559 7.44413 1.000 19.73139 77 ILE A O 1
ATOM 592 N N . VAL A 1 79 ? -13.14843 -23.06453 5.74784 1.000 18.62825 78 VAL A N 1
ATOM 593 C CA . VAL A 1 79 ? -12.59967 -21.78158 6.16802 1.000 16.18928 78 VAL A CA 1
ATOM 594 C C . VAL A 1 79 ? -12.69651 -20.81979 5.00071 1.000 21.19711 78 VAL A C 1
ATOM 595 O O . VAL A 1 79 ? -12.67579 -21.24009 3.83881 1.000 21.06120 78 VAL A O 1
ATOM 599 N N . TRP A 1 80 ? -12.89239 -19.53177 5.31647 1.000 18.85898 79 TRP A N 1
ATOM 600 C CA . TRP A 1 80 ? -12.98091 -18.47787 4.30927 1.000 19.02798 79 TRP A CA 1
ATOM 601 C C . TRP A 1 80 ? -11.89953 -17.43777 4.56268 1.000 22.29994 79 TRP A C 1
ATOM 602 O O . TRP A 1 80 ? -11.46290 -17.22651 5.69518 1.000 20.28833 79 TRP A O 1
ATOM 613 N N . LEU A 1 81 ? -11.47070 -16.78564 3.49551 1.000 19.06432 80 LEU A N 1
ATOM 614 C CA . LEU A 1 81 ? -10.65481 -15.57428 3.55449 1.000 17.22781 80 LEU A CA 1
ATOM 615 C C . LEU A 1 81 ? -11.42106 -14.45359 2.84949 1.000 20.81821 80 LEU A C 1
ATOM 616 O O . LEU A 1 81 ? -11.55115 -14.45202 1.61453 1.000 18.83098 80 LEU A O 1
ATOM 621 N N . GLN A 1 82 ? -11.92888 -13.50302 3.62915 1.000 22.30604 81 GLN A N 1
ATOM 622 C CA . GLN A 1 82 ? -12.56960 -12.31890 3.07360 1.000 23.28511 81 GLN A CA 1
ATOM 623 C C . GLN A 1 82 ? -11.48462 -11.28697 2.80521 1.000 26.74063 81 GLN A C 1
ATOM 624 O O . GLN A 1 82 ? -10.74580 -10.92013 3.72320 1.000 25.38517 81 GLN A O 1
ATOM 630 N N . MET A 1 83 ? -11.39459 -10.80466 1.56386 1.000 20.03223 82 MET A N 1
ATOM 631 C CA . MET A 1 83 ? -10.33041 -9.88272 1.18058 1.000 20.81650 82 MET A CA 1
ATOM 632 C C . MET A 1 83 ? -10.96027 -8.57121 0.74993 1.000 27.05465 82 MET A C 1
ATOM 633 O O . MET A 1 83 ? -11.58587 -8.51255 -0.30892 1.000 26.84338 82 MET A O 1
ATOM 638 N N . ASN A 1 84 ? -10.76955 -7.51629 1.53926 1.000 26.10463 83 ASN A N 1
ATOM 639 C CA . ASN A 1 84 ? -11.37582 -6.21825 1.25757 1.000 27.24466 83 ASN A CA 1
ATOM 640 C C . ASN A 1 84 ? -10.31618 -5.19020 0.87412 1.000 30.02024 83 ASN A C 1
ATOM 641 O O . ASN A 1 84 ? -9.12970 -5.34768 1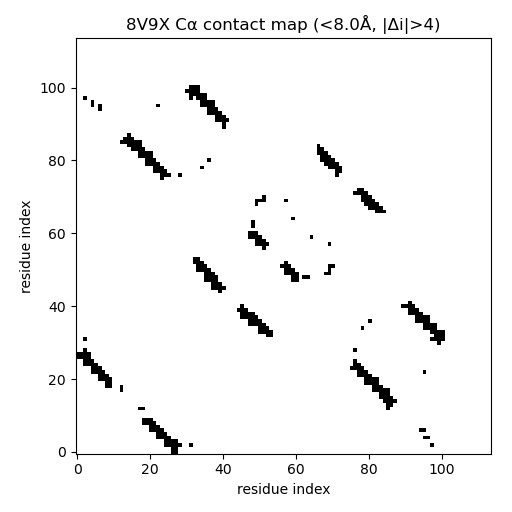.16537 1.000 28.01381 83 ASN 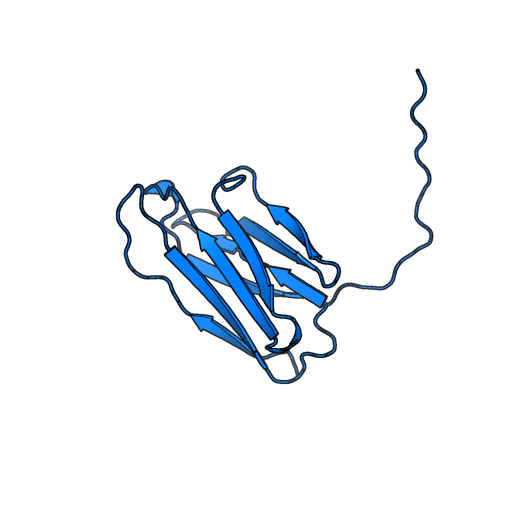A O 1
ATOM 646 N N . ASN A 1 85 ? -10.76421 -4.12047 0.22174 1.000 31.17435 84 ASN A N 1
ATOM 647 C CA . ASN A 1 85 ? -9.89556 -3.00066 -0.14596 1.000 28.23332 84 ASN A CA 1
ATOM 648 C C . ASN A 1 85 ? -8.63794 -3.49861 -0.85148 1.000 29.44493 84 ASN A C 1
ATOM 649 O O . ASN A 1 85 ? -7.51143 -3.20453 -0.45752 1.000 30.74978 84 ASN A O 1
ATOM 654 N N . LEU A 1 86 ? -8.85520 -4.26849 -1.91671 1.000 27.40807 85 LEU A N 1
ATOM 655 C CA . LEU A 1 86 ? -7.75461 -4.88450 -2.63966 1.000 26.21426 85 LEU A CA 1
ATOM 656 C C . LEU A 1 86 ? -6.91735 -3.84596 -3.39152 1.000 27.92652 85 LEU A C 1
ATOM 657 O O . LEU A 1 86 ? -7.40945 -2.79177 -3.79258 1.000 29.29370 85 LEU A O 1
ATOM 662 N N . THR A 1 87 ? -5.63475 -4.16727 -3.59174 1.000 29.61837 86 THR A N 1
ATOM 663 C CA . THR A 1 87 ? -4.75479 -3.39666 -4.46095 1.000 25.74419 86 THR A CA 1
ATOM 664 C C . THR A 1 87 ? -3.98586 -4.35399 -5.35608 1.000 26.28999 86 THR A C 1
ATOM 665 O O . THR A 1 87 ? -4.00312 -5.57162 -5.15930 1.000 26.77833 86 THR A O 1
ATOM 669 N N . THR A 1 88 ? -3.28683 -3.79575 -6.35048 1.000 29.35257 87 THR A N 1
ATOM 670 C CA . THR A 1 88 ? -2.53293 -4.67088 -7.23931 1.000 27.91335 87 THR A CA 1
ATOM 671 C C . THR A 1 88 ? -1.43818 -5.42271 -6.50083 1.000 31.64996 87 THR A C 1
ATOM 672 O O . THR A 1 88 ? -1.00887 -6.47560 -6.98480 1.000 30.61255 87 THR A O 1
ATOM 676 N N . GLU A 1 89 ? -1.01098 -4.94005 -5.31673 1.000 31.72941 88 GLU A N 1
ATOM 677 C CA . GLU A 1 89 ? -0.05079 -5.69194 -4.50998 1.000 33.32612 88 GLU A CA 1
ATOM 678 C C . GLU A 1 89 ? -0.63432 -6.97090 -3.92056 1.000 32.84067 88 GLU A C 1
ATOM 679 O O . GLU A 1 89 ? 0.11155 -7.75188 -3.32137 1.000 33.96159 88 GLU A O 1
ATOM 685 N N . ASP A 1 90 ? -1.94052 -7.19082 -4.03417 1.000 27.05055 89 ASP A N 1
ATOM 686 C CA . ASP A 1 90 ? -2.54797 -8.41777 -3.54250 1.000 23.55037 89 ASP A CA 1
ATOM 687 C C . ASP A 1 90 ? -2.64584 -9.47914 -4.61721 1.000 25.29631 89 ASP A C 1
ATOM 688 O O . ASP A 1 90 ? -3.07293 -10.59565 -4.31929 1.000 24.32780 89 ASP A O 1
ATOM 693 N N . THR A 1 91 ? -2.29485 -9.14829 -5.86361 1.000 22.96036 90 THR A N 1
ATOM 694 C CA . THR A 1 91 ? -2.23217 -10.15185 -6.91592 1.000 18.65091 90 THR A CA 1
ATOM 695 C C . THR A 1 91 ? -1.23158 -11.22991 -6.55512 1.000 23.56133 90 THR A C 1
ATOM 696 O O . THR A 1 91 ? -0.06010 -10.93566 -6.29480 1.000 25.98992 90 THR A O 1
ATOM 700 N N . ALA A 1 92 ? -1.68910 -12.47732 -6.56988 1.000 19.66181 91 ALA A N 1
ATOM 701 C CA . ALA A 1 92 ? -0.84267 -13.57073 -6.13604 1.000 18.70242 91 ALA A CA 1
ATOM 702 C C . ALA A 1 92 ? -1.61737 -14.85514 -6.31512 1.000 20.42594 91 ALA A C 1
ATOM 703 O O . ALA A 1 92 ? -2.82831 -14.84278 -6.56174 1.000 21.98033 91 ALA A O 1
ATOM 705 N N . VAL A 1 93 ? -0.91799 -15.96699 -6.14105 1.000 18.67089 92 VAL A N 1
ATOM 706 C CA . VAL A 1 93 ? -1.59211 -17.23831 -5.92432 1.000 16.29414 92 VAL A CA 1
ATOM 707 C C . VAL A 1 93 ? -1.75351 -17.41184 -4.42095 1.000 19.41315 92 VAL A C 1
ATOM 708 O O . VAL A 1 93 ? -0.82534 -17.13827 -3.64704 1.000 17.91640 92 VAL A O 1
ATOM 712 N N . TYR A 1 94 ? -2.95087 -17.80303 -4.00482 1.000 17.47568 93 TYR A N 1
ATOM 713 C CA . TYR A 1 94 ? -3.25610 -17.99753 -2.58577 1.000 17.92125 93 TYR A CA 1
ATOM 714 C C . TYR A 1 94 ? -3.44116 -19.48129 -2.30843 1.000 19.73135 93 TYR A C 1
ATOM 715 O O . TYR A 1 94 ? -4.09139 -20.18123 -3.08118 1.000 19.36596 93 TYR A O 1
ATOM 724 N N . TYR A 1 95 ? -2.88212 -19.96350 -1.19408 1.000 18.22432 94 TYR A N 1
ATOM 725 C CA . TYR A 1 95 ? -2.84069 -21.39025 -0.87044 1.000 14.32516 94 TYR A CA 1
ATOM 726 C C . TYR A 1 95 ? -3.49495 -21.59921 0.47724 1.000 21.42891 94 TYR A C 1
ATOM 727 O O . TYR A 1 95 ? -3.12135 -20.91660 1.42658 1.000 20.09940 94 TYR A O 1
ATOM 736 N N . CYS A 1 96 ? -4.42974 -22.55111 0.56462 1.000 15.87384 95 CYS A N 1
ATOM 737 C CA . CYS A 1 96 ? -4.96825 -22.98703 1.85618 1.000 17.78369 95 CYS A CA 1
ATOM 738 C C . CYS A 1 96 ? -4.13655 -24.15454 2.38082 1.000 20.98101 95 CYS A C 1
ATOM 739 O O . CYS A 1 96 ? -3.78421 -25.06188 1.62368 1.000 22.84787 95 CYS A O 1
ATOM 742 N N . ARG A 1 97 ? -3.79871 -24.13481 3.68577 1.000 16.26154 96 ARG A N 1
ATOM 743 C CA . ARG A 1 97 ? -2.99910 -25.21025 4.25285 1.000 14.96890 96 ARG A CA 1
ATOM 744 C C . ARG A 1 97 ? -3.56851 -25.65290 5.60653 1.000 17.81342 96 ARG A C 1
ATOM 745 O O . ARG A 1 97 ? -4.01842 -24.82832 6.39026 1.000 19.62861 96 ARG A O 1
ATOM 753 N N . SER A 1 98 ? -3.58421 -26.95623 5.87821 1.000 15.68674 97 SER A N 1
ATOM 754 C CA . SER A 1 98 ? -4.13287 -27.47361 7.12031 1.000 15.79683 97 SER A CA 1
ATOM 755 C C . SER A 1 98 ? -3.02240 -27.69015 8.13120 1.000 18.29344 97 SER A C 1
ATOM 756 O O . SER A 1 98 ? -1.84055 -27.72029 7.79154 1.000 16.77219 97 SER A O 1
ATOM 759 N N . GLY A 1 99 ? -3.41339 -27.84697 9.39257 1.000 18.51792 98 GLY A N 1
ATOM 760 C CA . GLY A 1 99 ? -2.42949 -28.10227 10.42264 1.000 18.98446 98 GLY A CA 1
ATOM 761 C C . GLY A 1 99 ? -3.00521 -28.92053 11.54470 1.000 21.79013 98 GLY A C 1
ATOM 762 O O . GLY A 1 99 ? -4.20953 -28.86480 11.85069 1.000 19.21910 98 GLY A O 1
ATOM 763 N N . VAL A 1 100 ? -2.13061 -29.69732 12.17436 1.000 17.59144 99 VAL A N 1
ATOM 764 C CA . VAL A 1 100 ? -2.44977 -30.41844 13.40066 1.000 18.17213 99 VAL A CA 1
ATOM 765 C C . VAL A 1 100 ? -1.50771 -29.89847 14.47245 1.000 19.94067 99 VAL A C 1
ATOM 766 O O . VAL A 1 100 ? -0.29563 -30.12153 14.39711 1.000 18.45986 99 VAL A O 1
ATOM 770 N N . LEU A 1 101 ? -2.05088 -29.15361 15.42249 1.000 16.67137 100 LEU A N 1
ATOM 771 C CA . LEU A 1 101 ? -1.26458 -28.55443 16.50005 1.000 16.42722 100 LEU A CA 1
ATOM 772 C C . LEU A 1 101 ? -1.26284 -29.45057 17.73284 1.000 20.13011 100 LEU A C 1
ATOM 773 O O . LEU A 1 101 ? -2.23489 -30.16462 18.02125 1.000 20.83756 100 LEU A O 1
ATOM 778 N N . GLY A 1 102 ? -0.1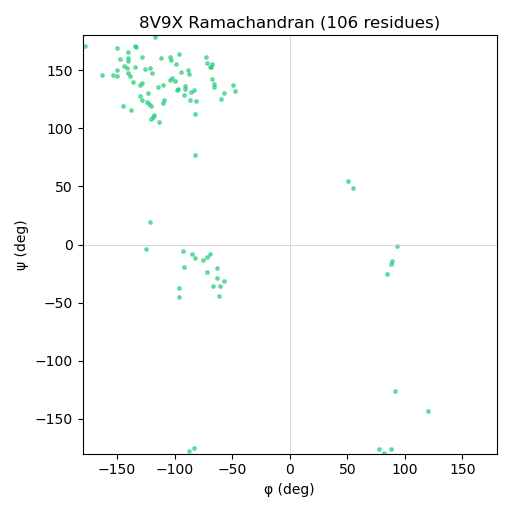4857 -29.40332 18.47312 1.000 17.47888 101 GLY A N 1
ATOM 779 C CA . GLY A 1 102 ? 0.10537 -30.33041 19.55316 1.000 21.95840 101 GLY A CA 1
ATOM 780 C C . GLY A 1 102 ? -0.56865 -29.92094 20.85196 1.000 16.82192 101 GLY A C 1
ATOM 781 O O . GLY A 1 102 ? -1.36173 -28.97986 20.92105 1.000 18.68397 101 GLY A O 1
ATOM 782 N N . SER A 1 103 ? -0.27070 -30.69013 21.88931 1.000 19.12325 102 SER A N 1
ATOM 783 C CA . SER A 1 103 ? -0.83598 -30.51819 23.22261 1.000 16.22003 102 SER A CA 1
ATOM 784 C C . SER A 1 103 ? -0.26731 -29.29427 23.94131 1.000 20.87534 102 SER A C 1
ATOM 785 O O . SER A 1 103 ? 0.81668 -28.79583 23.63153 1.000 22.73006 102 SER A O 1
ATOM 788 N N . TRP A 1 104 ? -0.99239 -28.85461 24.97325 1.000 19.10974 103 TRP A N 1
ATOM 789 C CA . TRP A 1 104 ? -0.54891 -27.73171 25.80431 1.000 17.31146 103 TRP A CA 1
ATOM 790 C C . TRP A 1 104 ? 0.42418 -28.18461 26.88463 1.000 20.57499 103 TRP A C 1
ATOM 791 O O . TRP A 1 104 ? 0.15649 -29.15170 27.61585 1.000 22.83662 103 TRP A O 1
ATOM 802 N N . GLY A 1 105 ? 1.53389 -27.44853 27.01414 1.000 20.09359 104 GLY A N 1
ATOM 803 C CA . GLY A 1 105 ? 2.39585 -27.57310 28.16896 1.000 19.91100 104 GLY A CA 1
ATOM 804 C C . GLY A 1 105 ? 1.95596 -26.65190 29.30064 1.000 20.67371 104 GLY A C 1
ATOM 805 O O . GLY A 1 105 ? 0.93047 -25.97014 29.25781 1.000 21.46217 104 GLY A O 1
ATOM 806 N N . LEU A 1 106 ? 2.73946 -26.67497 30.37425 1.000 23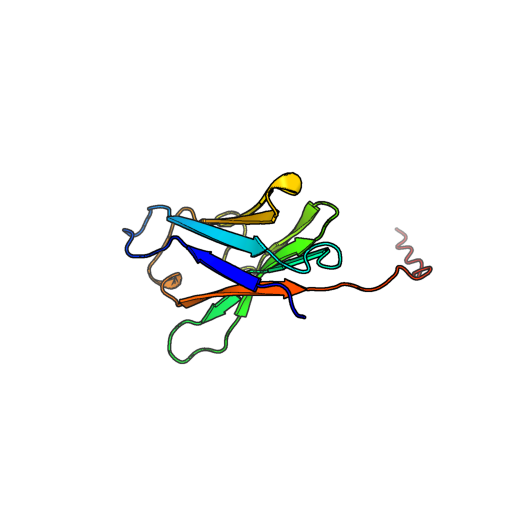.15962 105 LEU A N 1
ATOM 807 C CA . LEU A 1 106 ? 2.41221 -25.79237 31.47504 1.000 18.00891 105 LEU A CA 1
ATOM 808 C C . LEU A 1 106 ? 2.70153 -24.32290 31.14201 1.000 22.06619 105 LEU A C 1
ATOM 809 O O . LEU A 1 106 ? 2.09233 -23.42055 31.73717 1.000 22.52725 105 LEU A O 1
ATOM 814 N N . GLY A 1 107 ? 3.59985 -24.05585 30.20006 1.000 21.64321 106 GLY A N 1
ATOM 815 C CA . GLY A 1 107 ? 3.93006 -22.68489 29.88514 1.000 21.56602 106 GLY A CA 1
ATOM 816 C C . GLY A 1 107 ? 4.93944 -22.12673 30.86785 1.000 22.92177 106 GLY A C 1
ATOM 817 O O . GLY A 1 107 ? 5.39179 -22.79838 31.79579 1.000 24.12821 106 GLY A O 1
ATOM 818 N N . THR A 1 108 ? 5.28351 -20.85425 30.65311 1.000 19.10452 107 THR A N 1
ATOM 819 C CA . THR A 1 108 ? 6.21301 -20.13123 31.49450 1.000 20.52744 107 THR A CA 1
ATOM 820 C C . THR A 1 108 ? 5.59385 -18.80206 31.89516 1.000 23.28197 107 THR A C 1
ATOM 821 O O . THR A 1 108 ? 4.94050 -18.13192 31.08968 1.000 22.71838 107 THR A O 1
ATOM 825 N N . GLN A 1 109 ? 5.75620 -18.44978 33.16467 1.000 19.11279 108 GLN A N 1
ATOM 826 C CA . GLN A 1 109 ? 5.14371 -17.25519 33.71452 1.000 20.43080 108 GLN A CA 1
ATOM 827 C C . GLN A 1 109 ? 6.05758 -16.06437 33.45354 1.000 24.34843 108 GLN A C 1
ATOM 828 O O . GLN A 1 109 ? 7.25943 -16.12721 33.72046 1.000 26.31773 108 GLN A O 1
ATOM 834 N N . VAL A 1 110 ? 5.48970 -14.97997 32.94021 1.000 21.25316 109 VAL A N 1
ATOM 835 C CA . VAL A 1 110 ? 6.21578 -13.73964 32.68613 1.000 18.67939 109 VAL A CA 1
ATOM 836 C C . VAL A 1 110 ? 5.49137 -12.64778 33.44277 1.000 22.90431 109 VAL A C 1
ATOM 837 O O . VAL A 1 110 ? 4.29180 -12.44775 33.24253 1.000 21.42451 109 VAL A O 1
ATOM 841 N N . THR A 1 111 ? 6.20791 -11.95586 34.32656 1.000 21.41078 110 THR A N 1
ATOM 842 C CA . THR A 1 111 ? 5.63686 -10.89520 35.13912 1.000 21.21875 110 THR A CA 1
ATOM 843 C C . THR A 1 111 ? 6.41593 -9.61788 34.88602 1.000 26.82953 110 THR A C 1
ATOM 844 O O . THR A 1 111 ? 7.62310 -9.56220 35.14043 1.000 27.82323 110 THR A O 1
ATOM 848 N N . VAL A 1 112 ? 5.72461 -8.58456 34.43200 1.000 24.93604 111 VAL A N 1
ATOM 849 C CA . VAL A 1 112 ? 6.34863 -7.30413 34.13489 1.000 26.47482 111 VAL A CA 1
ATOM 850 C C . VAL A 1 112 ? 5.86026 -6.31370 35.18028 1.000 30.73971 111 VAL A C 1
ATOM 851 O O . VAL A 1 112 ? 4.64822 -6.10633 35.32852 1.000 30.04053 111 VAL A O 1
ATOM 855 N N . SER A 1 113 ? 6.79162 -5.71859 35.91529 1.000 31.41343 112 SER A N 1
ATOM 856 C CA . SER A 1 113 ? 6.45342 -4.81448 37.00410 1.000 32.01773 112 SER A CA 1
ATOM 857 C C . SER A 1 113 ? 6.68137 -3.36538 36.60268 1.000 42.19152 112 SER A C 1
ATOM 858 O O . SER A 1 113 ? 7.42049 -3.06986 35.66297 1.000 45.60046 112 SER A O 1
ATOM 861 N N . SER A 1 114 ? 6.04975 -2.46222 37.35514 1.000 51.41807 113 SER A N 1
ATOM 862 C CA . SER A 1 114 ? 6.13515 -1.01365 37.14077 1.000 57.70118 113 SER A CA 1
ATOM 863 C C . SER A 1 114 ? 5.68091 -0.61607 35.73896 1.000 65.26270 113 SER A C 1
ATOM 864 O O . SER A 1 114 ? 5.82615 0.54019 35.33227 1.000 71.43160 113 SER A O 1
#

Secondary structure (DSSP, 8-state):
-PPEEEEEE-----TT--EEEEEEEESS-TT--EEEEEEE-TTSPPEEEEEEETT--EEE-TTTTTTEEEEEETTTTEEEEEE-S--GGG-SEEEEEEE---------------